Protein AF-A0A317GFL2-F1 (afdb_monomer_lite)

Radius of gyration: 20.74 Å; chains: 1; bounding box: 52×30×60 Å

Sequence (108 aa):
MEKKALWITLIVLSILFIIQIPFNFHNNAYYYATHTQEKKDHYPFITLLDSNYLPASYVPSYNVENDDKRGSYIVSISKRQVRTKKDIVELNGANIYYSKDYNDEAGN

Organism: Limosilactobacillus reuteri (NCBI:txid1598)

Structure (mmCIF, N/CA/C/O backbone):
data_AF-A0A317GFL2-F1
#
_entry.id   AF-A0A317GFL2-F1
#
loop_
_atom_site.group_PDB
_atom_site.id
_atom_site.type_symbol
_atom_site.label_atom_id
_atom_site.label_alt_id
_atom_site.label_comp_id
_atom_site.label_asym_id
_atom_site.label_entity_id
_atom_site.label_seq_id
_atom_site.pdbx_PDB_ins_code
_atom_site.Cartn_x
_atom_site.Cartn_y
_atom_site.Cartn_z
_atom_site.occupancy
_atom_site.B_iso_or_equiv
_atom_site.auth_seq_id
_atom_site.auth_comp_id
_atom_site.auth_asym_id
_atom_site.auth_atom_id
_atom_site.pdbx_PDB_model_num
ATOM 1 N N . MET A 1 1 ? 29.287 -12.247 -38.573 1.00 58.78 1 MET A N 1
ATOM 2 C CA . MET A 1 1 ? 27.849 -11.954 -38.365 1.00 58.78 1 MET A CA 1
ATOM 3 C C . MET A 1 1 ? 27.410 -12.259 -36.935 1.00 58.78 1 MET A C 1
ATOM 5 O O . MET A 1 1 ? 26.707 -11.444 -36.356 1.00 58.78 1 MET A O 1
ATOM 9 N N . GLU A 1 2 ? 27.917 -13.330 -36.323 1.00 69.50 2 GLU A N 1
ATOM 10 C CA . GLU A 1 2 ? 27.586 -13.756 -34.950 1.00 69.50 2 GLU A CA 1
ATOM 11 C C . GLU A 1 2 ? 27.825 -12.697 -33.865 1.00 69.50 2 GLU A C 1
ATOM 13 O O . GLU A 1 2 ? 26.948 -12.454 -33.045 1.00 69.50 2 GLU A O 1
ATOM 18 N N . LYS A 1 3 ? 28.959 -11.980 -33.902 1.00 78.94 3 LYS A N 1
ATOM 19 C CA . LYS A 1 3 ? 29.241 -10.915 -32.920 1.00 78.94 3 LYS A CA 1
ATOM 20 C C . LYS A 1 3 ? 28.187 -9.803 -32.939 1.00 78.94 3 LYS A C 1
ATOM 22 O O . LYS A 1 3 ? 27.820 -9.301 -31.887 1.00 78.94 3 LYS A O 1
ATOM 27 N N . LYS A 1 4 ? 27.681 -9.428 -34.122 1.00 84.50 4 LYS A N 1
ATOM 28 C CA . LYS A 1 4 ? 26.643 -8.391 -34.253 1.00 84.50 4 LYS A CA 1
ATOM 29 C C . LYS A 1 4 ? 25.303 -8.874 -33.697 1.00 84.50 4 LYS A C 1
ATOM 31 O O . LYS A 1 4 ? 24.652 -8.120 -32.989 1.00 84.50 4 LYS A O 1
ATOM 36 N N . ALA A 1 5 ? 24.932 -10.125 -33.974 1.00 89.44 5 ALA A N 1
ATOM 37 C CA . ALA A 1 5 ? 23.732 -10.735 -33.406 1.00 89.44 5 ALA A CA 1
ATOM 38 C C . ALA A 1 5 ? 23.808 -10.793 -31.871 1.00 89.44 5 ALA A C 1
ATOM 40 O O . ALA A 1 5 ? 22.866 -10.383 -31.207 1.00 89.44 5 ALA A O 1
ATOM 41 N N . LEU A 1 6 ? 24.961 -11.178 -31.315 1.00 92.94 6 LEU A N 1
ATOM 42 C CA . LEU A 1 6 ? 25.188 -11.233 -29.869 1.00 92.94 6 LEU A CA 1
ATOM 43 C C . LEU A 1 6 ? 25.043 -9.853 -29.205 1.00 92.94 6 LEU A C 1
ATOM 45 O O . LEU A 1 6 ? 24.364 -9.729 -28.188 1.00 92.94 6 LEU A O 1
ATOM 49 N N . TRP A 1 7 ? 25.607 -8.801 -29.809 1.00 95.25 7 TRP A N 1
ATOM 50 C CA . TRP A 1 7 ? 25.432 -7.425 -29.327 1.00 95.25 7 TRP A CA 1
ATOM 51 C C . TRP A 1 7 ? 23.973 -6.962 -29.373 1.00 95.25 7 TRP A C 1
ATOM 53 O O . TRP A 1 7 ? 23.498 -6.363 -28.412 1.00 95.25 7 TRP A O 1
ATOM 63 N N . ILE A 1 8 ? 23.246 -7.269 -30.451 1.00 94.81 8 ILE A N 1
ATOM 64 C CA . ILE A 1 8 ? 21.818 -6.938 -30.566 1.00 94.81 8 ILE A CA 1
ATOM 65 C C . ILE A 1 8 ? 21.016 -7.656 -29.474 1.00 94.81 8 ILE A C 1
ATOM 67 O O . ILE A 1 8 ? 20.206 -7.024 -28.802 1.00 94.81 8 ILE A O 1
ATOM 71 N N . THR A 1 9 ? 21.271 -8.946 -29.240 1.00 94.69 9 THR A N 1
ATOM 72 C CA . THR A 1 9 ? 20.598 -9.708 -28.181 1.00 94.69 9 THR A CA 1
ATOM 73 C C . THR A 1 9 ? 20.871 -9.120 -26.797 1.00 94.69 9 THR A C 1
ATOM 75 O O . THR A 1 9 ? 19.931 -8.953 -26.026 1.00 94.69 9 THR A O 1
ATOM 78 N N . LEU A 1 10 ? 22.119 -8.747 -26.486 1.00 95.75 10 LEU A N 1
ATOM 79 C CA . LEU A 1 10 ? 22.461 -8.109 -25.207 1.00 95.75 10 LEU A CA 1
ATOM 80 C C . LEU A 1 10 ? 21.749 -6.765 -25.010 1.00 95.75 10 LEU A C 1
ATOM 82 O O . LEU A 1 10 ? 21.279 -6.478 -23.907 1.00 95.75 10 LEU A O 1
ATOM 86 N N . ILE A 1 11 ? 21.636 -5.956 -26.068 1.00 96.06 11 ILE A N 1
ATOM 87 C CA . ILE A 1 11 ? 20.910 -4.679 -26.029 1.00 96.06 11 ILE A CA 1
ATOM 88 C C . ILE A 1 11 ? 19.426 -4.924 -25.747 1.00 96.06 11 ILE A C 1
ATOM 90 O O . ILE A 1 11 ? 18.867 -4.305 -24.844 1.00 96.06 11 ILE A O 1
ATOM 94 N N . VAL A 1 12 ? 18.798 -5.856 -26.469 1.00 96.19 12 VAL A N 1
ATOM 95 C CA . VAL A 1 12 ? 17.381 -6.198 -26.268 1.00 96.19 12 VAL A CA 1
ATOM 96 C C . VAL A 1 12 ? 17.141 -6.707 -24.847 1.00 96.19 12 VAL A C 1
ATOM 98 O O . VAL A 1 12 ? 16.220 -6.239 -24.184 1.00 96.19 12 VAL A O 1
ATOM 101 N N . LEU A 1 13 ? 17.994 -7.605 -24.348 1.00 95.69 13 LEU A N 1
ATOM 102 C CA . LEU A 1 13 ? 17.896 -8.125 -22.985 1.00 95.69 13 LEU A CA 1
ATOM 103 C C . LEU A 1 13 ? 18.004 -6.997 -21.948 1.00 95.69 13 LEU A C 1
ATOM 105 O O . LEU A 1 13 ? 17.209 -6.937 -21.016 1.00 95.69 13 LEU A O 1
ATOM 109 N N . SER A 1 14 ? 18.949 -6.073 -22.140 1.00 94.94 14 SER A N 1
ATOM 110 C CA . SER A 1 14 ? 19.149 -4.938 -21.231 1.00 94.94 14 SER A CA 1
ATOM 111 C C . SER A 1 14 ? 17.927 -4.023 -21.194 1.00 94.94 14 SER A C 1
ATOM 113 O O . SER A 1 14 ? 17.493 -3.625 -20.117 1.00 94.94 14 SER A O 1
ATOM 115 N N . ILE A 1 15 ? 17.326 -3.734 -22.353 1.00 96.12 15 ILE A N 1
ATOM 116 C CA . ILE A 1 15 ? 16.094 -2.937 -22.438 1.00 96.12 15 ILE A CA 1
ATOM 117 C C . ILE A 1 15 ? 14.944 -3.647 -21.717 1.00 96.12 15 ILE A C 1
ATOM 119 O O . ILE A 1 15 ? 14.235 -3.015 -20.936 1.00 96.12 15 ILE A O 1
ATOM 123 N N . LEU A 1 16 ? 14.784 -4.957 -21.926 1.00 95.31 16 LEU A N 1
ATOM 124 C CA . LEU A 1 16 ? 13.754 -5.742 -21.242 1.00 95.31 16 LEU A CA 1
ATOM 125 C C . LEU A 1 16 ? 13.924 -5.693 -19.720 1.00 95.31 16 LEU A C 1
ATOM 127 O O . LEU A 1 16 ? 12.941 -5.470 -19.016 1.00 95.31 16 LEU A O 1
ATOM 131 N N . PHE A 1 17 ? 15.152 -5.825 -19.213 1.00 92.62 17 PHE A N 1
ATOM 132 C CA . PHE A 1 17 ? 15.427 -5.694 -17.781 1.00 92.62 17 PHE A CA 1
ATOM 133 C C . PHE A 1 17 ? 15.101 -4.294 -17.253 1.00 92.62 17 PHE A C 1
ATOM 135 O O . PHE A 1 17 ? 14.407 -4.179 -16.245 1.00 92.62 17 PHE A O 1
ATOM 142 N N . ILE A 1 18 ? 15.534 -3.233 -17.942 1.00 94.50 18 ILE A N 1
ATOM 143 C CA . ILE A 1 18 ? 15.262 -1.845 -17.529 1.00 94.50 18 ILE A CA 1
ATOM 144 C C . ILE A 1 18 ? 13.755 -1.577 -17.452 1.00 94.50 18 ILE A C 1
ATOM 146 O O . ILE A 1 18 ? 13.309 -0.900 -16.531 1.00 94.50 18 ILE A O 1
ATOM 150 N N . ILE A 1 19 ? 12.971 -2.124 -18.384 1.00 92.94 19 ILE A N 1
ATOM 151 C CA . ILE A 1 19 ? 11.513 -1.967 -18.386 1.00 92.94 19 ILE A CA 1
ATOM 152 C C . ILE A 1 19 ? 10.865 -2.811 -17.283 1.00 92.94 19 ILE A C 1
ATOM 154 O O . ILE A 1 19 ? 9.964 -2.327 -16.610 1.00 92.94 19 ILE A O 1
ATOM 158 N N . GLN A 1 20 ? 11.299 -4.053 -17.061 1.00 92.06 20 GLN A N 1
ATOM 159 C CA . GLN A 1 20 ? 10.662 -4.945 -16.083 1.00 92.06 20 GLN A CA 1
ATOM 160 C C . GLN A 1 20 ? 10.857 -4.508 -14.630 1.00 92.06 20 GLN A C 1
ATOM 162 O O . GLN A 1 20 ? 9.958 -4.716 -13.816 1.00 92.06 20 GLN A O 1
ATOM 167 N N . ILE A 1 21 ? 12.001 -3.906 -14.301 1.00 89.62 21 ILE A N 1
ATOM 168 C CA . ILE A 1 21 ? 12.324 -3.466 -12.939 1.00 89.62 21 ILE A CA 1
ATOM 169 C C . ILE A 1 21 ? 11.234 -2.549 -12.339 1.00 89.62 21 ILE A C 1
ATOM 171 O O . ILE A 1 21 ? 10.697 -2.905 -11.288 1.00 89.62 21 ILE A O 1
ATOM 175 N N . PRO A 1 22 ? 10.838 -1.417 -12.960 1.00 88.56 22 PRO A N 1
ATOM 176 C CA . PRO A 1 22 ? 9.813 -0.538 -12.394 1.00 88.56 22 PRO A CA 1
ATOM 177 C C . PRO A 1 22 ? 8.438 -1.210 -12.286 1.00 88.56 22 PRO A C 1
ATOM 179 O O . PRO A 1 22 ? 7.761 -1.023 -11.278 1.00 88.56 22 PRO A O 1
ATOM 182 N N . PHE A 1 23 ? 8.036 -2.041 -13.258 1.00 88.50 23 PHE A N 1
ATOM 183 C CA . PHE A 1 23 ? 6.777 -2.794 -13.161 1.00 88.50 23 PHE A CA 1
ATOM 184 C C . PHE A 1 23 ? 6.792 -3.791 -12.001 1.00 88.50 23 PHE A C 1
ATOM 186 O O . PHE A 1 23 ? 5.793 -3.945 -11.301 1.00 88.50 23 PHE A O 1
ATOM 193 N N . ASN A 1 24 ? 7.924 -4.459 -11.772 1.00 90.12 24 ASN A N 1
ATOM 194 C CA . ASN A 1 24 ? 8.069 -5.380 -10.655 1.00 90.12 24 ASN A CA 1
ATOM 195 C C . ASN A 1 24 ? 7.981 -4.650 -9.306 1.00 90.12 24 ASN A C 1
ATOM 197 O O . ASN A 1 24 ? 7.259 -5.116 -8.424 1.00 90.12 24 ASN A O 1
ATOM 201 N N . PHE A 1 25 ? 8.640 -3.492 -9.177 1.00 87.88 25 PHE A N 1
ATOM 202 C CA . PHE A 1 25 ? 8.551 -2.656 -7.979 1.00 87.88 25 PHE A CA 1
ATOM 203 C C . PHE A 1 25 ? 7.136 -2.138 -7.729 1.00 87.88 25 PHE A C 1
ATOM 205 O O . PHE A 1 25 ? 6.677 -2.202 -6.595 1.00 87.88 25 PHE A O 1
ATOM 212 N N . HIS A 1 26 ? 6.431 -1.681 -8.767 1.00 87.06 26 HIS A N 1
ATOM 213 C CA . HIS A 1 26 ? 5.053 -1.205 -8.642 1.00 87.06 26 HIS A CA 1
ATOM 214 C C . HIS A 1 26 ? 4.105 -2.330 -8.198 1.00 87.06 26 HIS A C 1
ATOM 216 O O . HIS A 1 26 ? 3.409 -2.202 -7.195 1.00 87.06 26 HIS A O 1
ATOM 222 N N . ASN A 1 27 ? 4.153 -3.487 -8.864 1.00 86.44 27 ASN A N 1
ATOM 223 C CA . ASN A 1 27 ? 3.251 -4.606 -8.567 1.00 86.44 27 ASN A CA 1
ATOM 224 C C . ASN A 1 27 ? 3.510 -5.254 -7.197 1.00 86.44 27 ASN A C 1
ATOM 226 O O . ASN A 1 27 ? 2.614 -5.874 -6.628 1.00 86.44 27 ASN A O 1
ATOM 230 N N . ASN A 1 28 ? 4.729 -5.126 -6.665 1.00 90.06 28 ASN A N 1
ATOM 231 C CA . ASN A 1 28 ? 5.123 -5.687 -5.371 1.00 90.06 28 ASN A CA 1
ATOM 232 C C . ASN A 1 28 ? 5.434 -4.597 -4.333 1.00 90.06 28 ASN A C 1
ATOM 234 O O . ASN A 1 28 ? 6.112 -4.871 -3.341 1.00 90.06 28 ASN A O 1
ATOM 238 N N . ALA A 1 29 ? 4.935 -3.372 -4.528 1.00 91.00 29 ALA A N 1
ATOM 239 C CA . ALA A 1 29 ? 5.280 -2.221 -3.695 1.00 91.00 29 ALA A CA 1
ATOM 240 C C . ALA A 1 29 ? 5.027 -2.485 -2.200 1.00 91.00 29 ALA A C 1
ATOM 242 O O . ALA A 1 29 ? 5.903 -2.238 -1.374 1.00 91.00 29 ALA A O 1
ATOM 243 N N . TYR A 1 30 ? 3.880 -3.082 -1.853 1.00 90.69 30 TYR A N 1
ATOM 244 C CA . TYR A 1 30 ? 3.543 -3.436 -0.468 1.00 90.69 30 TYR A CA 1
ATOM 245 C C . TYR A 1 30 ? 4.440 -4.529 0.128 1.00 90.69 30 TYR A C 1
ATOM 247 O O . TYR A 1 30 ? 4.755 -4.479 1.318 1.00 90.69 30 TYR A O 1
ATOM 255 N N . TYR A 1 31 ? 4.884 -5.500 -0.678 1.00 90.25 31 TYR A N 1
ATOM 256 C CA . TYR A 1 31 ? 5.849 -6.506 -0.225 1.00 90.25 31 TYR A CA 1
ATOM 257 C C . TYR A 1 31 ? 7.169 -5.827 0.147 1.00 90.25 31 TYR A C 1
ATOM 259 O O . TYR A 1 31 ? 7.663 -6.001 1.259 1.00 90.25 31 TYR A O 1
ATOM 267 N N . TYR A 1 32 ? 7.694 -4.972 -0.733 1.00 89.69 32 TYR A N 1
ATOM 268 C CA . TYR A 1 32 ? 8.928 -4.241 -0.457 1.00 89.69 32 TYR A CA 1
ATOM 269 C C . TYR A 1 32 ? 8.780 -3.285 0.733 1.00 89.69 32 TYR A C 1
ATOM 271 O O . TYR A 1 32 ? 9.612 -3.316 1.636 1.00 89.69 32 TYR A O 1
ATOM 279 N N . ALA A 1 33 ? 7.693 -2.516 0.820 1.00 89.25 33 ALA A N 1
ATOM 280 C CA . ALA A 1 33 ? 7.453 -1.587 1.928 1.00 89.25 33 ALA A CA 1
ATOM 281 C C . ALA A 1 33 ? 7.373 -2.264 3.308 1.00 89.25 33 ALA A C 1
ATOM 283 O O . ALA A 1 33 ? 7.622 -1.618 4.320 1.00 89.25 33 ALA A O 1
ATOM 284 N N . THR A 1 34 ? 7.032 -3.553 3.365 1.00 86.69 34 THR A N 1
ATOM 285 C CA . THR A 1 34 ? 6.933 -4.310 4.624 1.00 86.69 34 THR A CA 1
ATOM 286 C C . THR A 1 34 ? 8.176 -5.145 4.940 1.00 86.69 34 THR A C 1
ATOM 288 O O . THR A 1 34 ? 8.373 -5.514 6.094 1.00 86.69 34 THR A O 1
ATOM 291 N N . HIS A 1 35 ? 9.021 -5.431 3.945 1.00 87.56 35 HIS A N 1
ATOM 292 C CA . HIS A 1 35 ? 10.214 -6.278 4.091 1.00 87.56 35 HIS A CA 1
ATOM 293 C C . HIS A 1 35 ? 11.533 -5.493 4.082 1.00 87.56 35 HIS A C 1
ATOM 295 O O . HIS A 1 35 ? 12.598 -6.075 4.295 1.00 87.56 35 HIS A O 1
ATOM 301 N N . THR A 1 36 ? 11.485 -4.182 3.844 1.00 84.50 36 THR A N 1
ATOM 302 C CA . THR A 1 36 ? 12.666 -3.316 3.931 1.00 84.50 36 THR A CA 1
ATOM 303 C C . THR A 1 36 ? 12.928 -2.9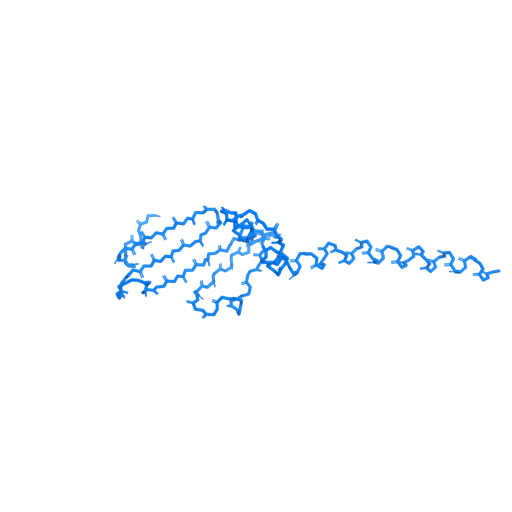48 5.394 1.00 84.50 36 THR A C 1
ATOM 305 O O . THR A 1 36 ? 11.995 -2.739 6.168 1.00 84.50 36 THR A O 1
ATOM 308 N N . GLN A 1 37 ? 14.200 -2.901 5.805 1.00 82.69 37 GLN A N 1
ATOM 309 C CA . GLN A 1 37 ? 14.565 -2.442 7.147 1.00 82.69 37 GLN A CA 1
ATOM 310 C C . GLN A 1 37 ? 14.295 -0.945 7.271 1.00 82.69 37 GLN A C 1
ATOM 312 O O . GLN A 1 37 ? 15.030 -0.124 6.730 1.00 82.69 37 GLN A O 1
ATOM 317 N N . GLU A 1 38 ? 13.257 -0.610 8.023 1.00 81.62 38 GLU A N 1
ATOM 318 C CA . GLU A 1 38 ? 12.825 0.761 8.253 1.00 81.62 38 GLU A CA 1
ATOM 319 C C . GLU A 1 38 ? 13.023 1.155 9.715 1.00 81.62 38 GLU A C 1
ATOM 321 O O . GLU A 1 38 ? 13.167 0.314 10.610 1.00 81.62 38 GLU A O 1
ATOM 326 N N . LYS A 1 39 ? 13.046 2.463 9.980 1.00 83.06 39 LYS A N 1
ATOM 327 C CA . LYS A 1 39 ? 13.049 2.957 11.363 1.00 83.06 39 LYS A CA 1
ATOM 328 C C . LYS A 1 39 ? 11.755 2.514 12.052 1.00 83.06 39 LYS A C 1
ATOM 330 O O . LYS A 1 39 ? 10.696 2.533 11.439 1.00 83.06 39 LYS A O 1
ATOM 335 N N . LYS A 1 40 ? 11.838 2.178 13.343 1.00 76.12 40 LYS A N 1
ATOM 336 C CA . LYS A 1 40 ? 10.737 1.591 14.133 1.00 76.12 40 LYS A CA 1
ATOM 337 C C . LYS A 1 40 ? 9.406 2.359 14.061 1.00 76.12 40 LYS A C 1
ATOM 339 O O . LYS A 1 40 ? 8.355 1.737 14.145 1.00 76.12 40 LYS A O 1
ATOM 344 N N . ASP A 1 41 ? 9.458 3.677 13.889 1.00 81.81 41 ASP A N 1
ATOM 345 C CA . ASP A 1 41 ? 8.277 4.549 13.873 1.00 81.81 41 ASP A CA 1
ATOM 346 C C . ASP A 1 41 ? 7.886 5.003 12.454 1.00 81.81 41 ASP A C 1
ATOM 348 O O . ASP A 1 41 ? 7.119 5.949 12.288 1.00 81.81 41 ASP A O 1
ATOM 352 N N . HIS A 1 42 ? 8.436 4.358 11.422 1.00 82.50 42 HIS A N 1
ATOM 353 C CA . HIS A 1 42 ? 8.125 4.636 10.026 1.00 82.50 42 HIS A CA 1
ATOM 354 C C . HIS A 1 42 ? 7.268 3.514 9.443 1.00 82.50 42 HIS A C 1
ATOM 356 O O . HIS A 1 42 ? 7.596 2.336 9.566 1.00 82.50 42 HIS A O 1
ATOM 362 N N . TYR A 1 43 ? 6.185 3.896 8.771 1.00 85.56 43 TYR A N 1
ATOM 363 C CA . TYR A 1 43 ? 5.244 2.969 8.150 1.00 85.56 43 TYR A CA 1
ATOM 364 C C . TYR A 1 43 ? 5.164 3.267 6.646 1.00 85.56 43 TYR A C 1
ATOM 366 O O . TYR A 1 43 ? 4.268 3.986 6.208 1.00 85.56 43 TYR A O 1
ATOM 374 N N . PRO A 1 44 ? 6.101 2.750 5.828 1.00 85.00 44 PRO A N 1
ATOM 375 C CA . PRO A 1 44 ? 6.198 3.121 4.414 1.00 85.00 44 PRO A CA 1
ATOM 376 C C . PRO A 1 44 ? 4.993 2.671 3.593 1.00 85.00 44 PRO A C 1
ATOM 378 O O . PRO A 1 44 ? 4.709 3.248 2.553 1.00 85.00 44 PRO A O 1
ATOM 381 N N . PHE A 1 45 ? 4.252 1.662 4.052 1.00 87.75 45 PHE A N 1
ATOM 382 C CA . PHE A 1 45 ? 3.047 1.215 3.359 1.00 87.75 45 PHE A CA 1
ATOM 383 C C . PHE A 1 45 ? 1.936 2.280 3.345 1.00 87.75 45 PHE A C 1
ATOM 385 O O . PHE A 1 45 ? 1.068 2.216 2.481 1.00 87.75 45 PHE A O 1
ATOM 392 N N . ILE A 1 46 ? 1.963 3.249 4.272 1.00 88.31 46 ILE A N 1
ATOM 393 C CA . ILE A 1 46 ? 0.968 4.326 4.362 1.00 88.31 46 ILE A CA 1
ATOM 394 C C . ILE A 1 46 ? 0.999 5.191 3.101 1.00 88.31 46 ILE A C 1
ATOM 396 O O . ILE A 1 46 ? -0.043 5.488 2.531 1.00 88.31 46 ILE A O 1
ATOM 400 N N . THR A 1 47 ? 2.190 5.537 2.604 1.00 87.94 47 THR A N 1
ATOM 401 C CA . THR A 1 47 ? 2.332 6.369 1.395 1.00 87.94 47 THR A CA 1
ATOM 402 C C . THR A 1 47 ? 1.870 5.647 0.129 1.00 87.94 47 THR A C 1
ATOM 404 O O . THR A 1 47 ? 1.495 6.281 -0.857 1.00 87.94 47 THR A O 1
ATOM 407 N N . LEU A 1 48 ? 1.865 4.312 0.150 1.00 90.56 48 LEU A N 1
ATOM 408 C CA . LEU A 1 48 ? 1.377 3.512 -0.965 1.00 90.56 48 LEU A CA 1
ATOM 409 C C . LEU A 1 48 ? -0.146 3.577 -1.102 1.00 90.56 48 LEU A C 1
ATOM 411 O O . LEU A 1 48 ? -0.640 3.357 -2.201 1.00 90.56 48 LEU A O 1
ATOM 415 N N . LEU A 1 49 ? -0.880 3.921 -0.038 1.00 91.50 49 LEU A N 1
ATOM 416 C CA . LEU A 1 49 ? -2.341 4.035 -0.082 1.00 91.50 49 LEU A CA 1
ATOM 417 C C . LEU A 1 49 ? -2.835 5.151 -1.010 1.00 91.50 49 LEU A C 1
ATOM 419 O O . LEU A 1 49 ? -3.931 5.036 -1.533 1.00 91.50 49 LEU A O 1
ATOM 423 N N . ASP A 1 50 ? -2.023 6.176 -1.276 1.00 88.94 50 ASP A N 1
ATOM 424 C CA . ASP A 1 50 ? -2.367 7.268 -2.205 1.00 88.94 50 ASP A CA 1
ATOM 425 C C . ASP A 1 50 ? -1.856 7.038 -3.641 1.00 88.94 50 ASP A C 1
ATOM 427 O O . ASP A 1 50 ? -1.934 7.929 -4.494 1.00 88.94 50 ASP A O 1
ATOM 431 N N . SER A 1 51 ? -1.263 5.870 -3.914 1.00 87.50 51 SER A N 1
ATOM 432 C CA . SER A 1 51 ? -0.567 5.613 -5.181 1.00 87.50 51 SER A CA 1
ATOM 433 C C . SER A 1 51 ? -0.746 4.221 -5.777 1.00 87.50 51 SER A C 1
ATOM 435 O O . SER A 1 51 ? -0.564 4.048 -6.983 1.00 87.50 51 SER A O 1
ATOM 437 N N . ASN A 1 52 ? -1.078 3.214 -4.973 1.00 91.06 52 ASN A N 1
ATOM 438 C CA . ASN A 1 52 ? -1.080 1.819 -5.391 1.00 91.06 52 ASN A CA 1
ATOM 439 C C . ASN A 1 52 ? -2.380 1.135 -4.994 1.00 91.06 52 ASN A C 1
ATOM 441 O O . ASN A 1 52 ? -2.911 1.346 -3.911 1.00 91.06 52 ASN A O 1
ATOM 445 N N . TYR A 1 53 ? -2.848 0.254 -5.871 1.00 91.50 53 TYR A N 1
ATOM 446 C CA . TYR A 1 53 ? -3.954 -0.635 -5.559 1.00 91.50 53 TYR A CA 1
ATOM 447 C C . TYR A 1 53 ? -3.555 -1.586 -4.428 1.00 91.50 53 TYR A C 1
ATOM 449 O O . TYR A 1 53 ? -2.531 -2.271 -4.527 1.00 91.50 53 TYR A O 1
ATOM 457 N N . LEU A 1 54 ? -4.385 -1.683 -3.393 1.00 92.12 54 LEU A N 1
ATOM 458 C CA . LEU A 1 54 ? -4.215 -2.645 -2.315 1.00 92.12 54 LEU A CA 1
ATOM 459 C C . LEU A 1 54 ? -5.191 -3.817 -2.489 1.00 92.12 54 LEU A C 1
ATOM 461 O O . LEU A 1 54 ? -6.404 -3.653 -2.316 1.00 92.12 54 LEU A O 1
ATOM 465 N N . PRO A 1 55 ? -4.692 -5.036 -2.754 1.00 91.56 55 PRO A N 1
ATOM 466 C CA . PRO A 1 55 ? -5.526 -6.225 -2.710 1.00 91.56 55 PRO A CA 1
ATOM 467 C C . PRO A 1 55 ? -6.048 -6.468 -1.289 1.00 91.56 55 PRO A C 1
ATOM 469 O O . PRO A 1 55 ? -5.263 -6.612 -0.350 1.00 91.56 55 PRO A O 1
ATOM 472 N N . ALA A 1 56 ? -7.367 -6.617 -1.130 1.00 92.19 56 ALA A N 1
ATOM 473 C CA . ALA A 1 56 ? -7.986 -6.924 0.165 1.00 92.19 56 ALA A CA 1
ATOM 474 C C . ALA A 1 56 ? -7.419 -8.201 0.823 1.00 92.19 56 ALA A C 1
ATOM 476 O O . ALA A 1 56 ? -7.370 -8.316 2.046 1.00 92.19 56 ALA A O 1
ATOM 477 N N . SER A 1 57 ? -6.906 -9.142 0.020 1.00 92.38 57 SER A N 1
ATOM 478 C CA . SER A 1 57 ? -6.243 -10.360 0.496 1.00 92.38 57 SER A CA 1
ATOM 479 C C . SER A 1 57 ? -4.985 -10.108 1.334 1.00 92.38 57 SER A C 1
ATOM 481 O O . SER A 1 57 ? -4.581 -10.996 2.079 1.00 92.38 57 SER A O 1
ATOM 483 N N . TYR A 1 58 ? -4.350 -8.935 1.231 1.00 90.25 58 TYR A N 1
ATOM 484 C CA . TYR A 1 58 ? -3.174 -8.590 2.043 1.00 90.25 58 TYR A CA 1
ATOM 485 C C . TYR A 1 58 ? -3.549 -8.182 3.474 1.00 90.25 58 TYR A C 1
ATOM 487 O O . TYR A 1 58 ? -2.712 -8.259 4.371 1.00 90.25 58 TYR A O 1
ATOM 495 N N . VAL A 1 59 ? -4.806 -7.788 3.705 1.00 90.50 59 VAL A N 1
ATOM 496 C CA . VAL A 1 59 ? -5.316 -7.319 5.002 1.00 90.50 59 VAL A CA 1
ATOM 497 C C . VAL A 1 59 ? -6.701 -7.922 5.301 1.00 90.50 59 VAL A C 1
ATOM 499 O O . VAL A 1 59 ? -7.687 -7.204 5.429 1.00 90.50 59 VAL A O 1
ATOM 502 N N . PRO A 1 60 ? -6.813 -9.251 5.479 1.00 89.94 60 PRO A N 1
ATOM 503 C CA . PRO A 1 60 ? -8.096 -9.969 5.467 1.00 89.94 60 PRO A CA 1
ATOM 504 C C . PRO A 1 60 ? -9.075 -9.606 6.597 1.00 89.94 60 PRO A C 1
ATOM 506 O O . PRO A 1 60 ? -10.256 -9.923 6.511 1.00 89.94 60 PRO A O 1
ATOM 509 N N . SER A 1 61 ? -8.613 -8.971 7.679 1.00 91.06 61 SER A N 1
ATOM 510 C CA . SER A 1 61 ? -9.479 -8.482 8.767 1.00 91.06 61 SER A CA 1
ATOM 511 C C . SER A 1 61 ? -9.932 -7.030 8.603 1.00 91.06 61 SER A C 1
ATOM 513 O O . SER A 1 61 ? -10.547 -6.488 9.523 1.00 91.06 61 SER A O 1
ATOM 515 N N . TYR A 1 62 ? -9.580 -6.392 7.491 1.00 92.75 62 TYR A N 1
ATOM 516 C CA . TYR A 1 62 ? -9.906 -5.008 7.191 1.00 92.75 62 TYR A CA 1
ATOM 517 C C . TYR A 1 62 ? -10.794 -4.942 5.949 1.00 92.75 62 TYR A C 1
ATOM 519 O O . TYR A 1 62 ? -10.679 -5.762 5.039 1.00 92.75 62 TYR A O 1
ATOM 527 N N . ASN A 1 63 ? -11.675 -3.950 5.916 1.00 94.19 63 ASN A N 1
ATOM 528 C CA . ASN A 1 63 ? -12.334 -3.534 4.690 1.00 94.19 63 ASN A CA 1
ATOM 529 C C . ASN A 1 63 ? -11.356 -2.682 3.877 1.00 94.19 63 ASN A C 1
ATOM 531 O O . ASN A 1 63 ? -10.644 -1.863 4.458 1.00 94.19 63 ASN A O 1
ATOM 535 N N . VAL A 1 64 ? -11.322 -2.879 2.561 1.00 94.31 64 VAL A N 1
ATOM 536 C CA . VAL A 1 64 ? -10.446 -2.129 1.656 1.00 94.31 64 VAL A CA 1
ATOM 537 C C . VAL A 1 64 ? -11.280 -1.565 0.522 1.00 94.31 64 VAL A C 1
ATOM 539 O O . VAL A 1 64 ? -11.934 -2.312 -0.204 1.00 94.31 64 VAL A O 1
ATOM 542 N N . GLU A 1 65 ? -11.209 -0.254 0.351 1.00 94.62 65 GLU A N 1
ATOM 543 C CA . GLU A 1 65 ? -11.846 0.477 -0.734 1.00 94.62 65 GLU A CA 1
ATOM 544 C C . GLU A 1 65 ? -10.751 1.099 -1.595 1.00 94.62 65 GLU A C 1
ATOM 546 O O . GLU A 1 65 ? -9.927 1.862 -1.102 1.00 94.62 65 GLU A O 1
ATOM 551 N N . ASN A 1 66 ? -10.714 0.724 -2.875 1.00 92.75 66 ASN A N 1
ATOM 552 C CA . ASN A 1 66 ? -9.763 1.250 -3.849 1.00 92.75 66 ASN A CA 1
ATOM 553 C C . ASN A 1 66 ? -10.520 2.160 -4.825 1.00 92.75 66 ASN A C 1
ATOM 555 O O . ASN A 1 66 ? -11.331 1.669 -5.612 1.00 92.75 66 ASN A O 1
ATOM 559 N N . ASP A 1 67 ? -10.246 3.460 -4.794 1.00 92.06 67 ASP A N 1
ATOM 560 C CA . ASP A 1 67 ? -10.808 4.456 -5.710 1.00 92.06 67 ASP A CA 1
ATOM 561 C C . ASP A 1 67 ? -9.775 4.801 -6.797 1.00 92.06 67 ASP A C 1
ATOM 563 O O . ASP A 1 67 ? -8.716 5.363 -6.511 1.00 92.06 67 ASP A O 1
ATOM 567 N N . ASP A 1 68 ? -10.062 4.431 -8.049 1.00 89.00 68 ASP A N 1
ATOM 568 C CA . ASP A 1 68 ? -9.181 4.686 -9.196 1.00 89.00 68 ASP A CA 1
ATOM 569 C C . ASP A 1 68 ? -9.198 6.173 -9.585 1.00 89.00 68 ASP A C 1
ATOM 571 O O . ASP A 1 68 ? -10.212 6.749 -9.998 1.00 89.00 68 ASP A O 1
ATOM 575 N N . LYS A 1 69 ? -8.024 6.798 -9.501 1.00 83.69 69 LYS A N 1
ATOM 576 C CA . LYS A 1 69 ? -7.742 8.162 -9.937 1.00 83.69 69 LYS A CA 1
ATOM 577 C C . LYS A 1 69 ? -6.765 8.148 -11.105 1.00 83.69 69 LYS A C 1
ATOM 579 O O . LYS A 1 69 ? -5.575 8.360 -10.906 1.00 83.69 69 LYS A O 1
ATOM 584 N N . ARG A 1 70 ? -7.268 7.977 -12.336 1.00 78.62 70 ARG A N 1
ATOM 585 C CA . ARG A 1 70 ? -6.539 8.212 -13.610 1.00 78.62 70 ARG A CA 1
ATOM 586 C C . ARG A 1 70 ? -5.045 7.831 -13.539 1.00 78.62 70 ARG A C 1
ATOM 588 O O . ARG A 1 70 ? -4.174 8.653 -13.821 1.00 78.62 70 ARG A O 1
ATOM 595 N N . GLY A 1 71 ? -4.763 6.579 -13.177 1.00 73.94 71 GLY A N 1
ATOM 596 C CA . GLY A 1 71 ? -3.392 6.056 -13.083 1.00 73.94 71 GLY A CA 1
ATOM 597 C C . GLY A 1 71 ? -2.774 6.081 -11.681 1.00 73.94 71 GLY A C 1
ATOM 598 O O . GLY A 1 71 ? -1.580 5.830 -11.549 1.00 73.94 71 GLY A O 1
ATOM 599 N N . SER A 1 72 ? -3.576 6.359 -10.658 1.00 82.12 72 SER A N 1
ATOM 600 C CA . SER A 1 72 ? -3.262 6.222 -9.236 1.00 82.12 72 SER A CA 1
ATOM 601 C C . SER A 1 72 ? -4.467 5.627 -8.505 1.00 82.12 72 SER A C 1
ATOM 603 O O . SER A 1 72 ? -5.564 5.597 -9.057 1.00 82.12 72 SER A O 1
ATOM 605 N N . TYR A 1 73 ? -4.288 5.200 -7.260 1.00 86.94 73 TYR A N 1
ATOM 606 C CA . TYR A 1 73 ? -5.382 4.761 -6.396 1.00 86.94 73 TYR A CA 1
ATOM 607 C C . TYR A 1 73 ? -5.394 5.585 -5.119 1.00 86.94 73 TYR A C 1
ATOM 609 O O . TYR A 1 73 ? -4.335 5.864 -4.569 1.00 86.94 73 TYR A O 1
ATOM 617 N N . ILE A 1 74 ? -6.584 5.947 -4.652 1.00 89.81 74 ILE A N 1
ATOM 618 C CA . ILE A 1 74 ? -6.796 6.366 -3.268 1.00 89.81 74 ILE A CA 1
ATOM 619 C C . ILE A 1 74 ? -7.391 5.164 -2.544 1.00 89.81 74 ILE A C 1
ATOM 621 O O . ILE A 1 74 ? -8.451 4.665 -2.925 1.00 89.81 74 ILE A O 1
ATOM 625 N N . VAL A 1 75 ? -6.677 4.671 -1.539 1.00 92.25 75 VAL A N 1
ATOM 626 C CA . VAL A 1 75 ? -7.043 3.475 -0.787 1.00 92.25 75 VAL A CA 1
ATOM 627 C C . VAL A 1 75 ? -7.450 3.855 0.627 1.00 92.25 75 VAL A C 1
ATOM 629 O O . VAL A 1 75 ? -6.637 4.353 1.409 1.00 92.25 75 VAL A O 1
ATOM 632 N N . SER A 1 76 ? -8.692 3.524 0.970 1.00 93.44 76 SER A N 1
ATOM 633 C CA . SER A 1 76 ? -9.184 3.541 2.345 1.00 93.44 76 SER A CA 1
ATOM 634 C C . SER A 1 76 ? -9.164 2.129 2.921 1.00 93.44 76 SER A C 1
ATOM 636 O O . SER A 1 76 ? -9.668 1.180 2.314 1.00 93.44 76 SER A O 1
ATOM 638 N N . ILE A 1 77 ? -8.600 1.980 4.117 1.00 93.94 77 ILE A N 1
ATOM 639 C CA . ILE A 1 77 ? -8.625 0.739 4.890 1.00 93.94 77 ILE A CA 1
ATOM 640 C C . ILE A 1 77 ? -9.351 1.001 6.199 1.00 93.94 77 ILE A C 1
ATOM 642 O O . ILE A 1 77 ? -8.946 1.871 6.967 1.00 93.94 77 ILE A O 1
ATOM 646 N N . SER A 1 78 ? -10.370 0.206 6.511 1.00 93.81 78 SER A N 1
ATOM 647 C CA . SER A 1 78 ? -11.100 0.357 7.767 1.00 93.81 78 SER A CA 1
ATOM 648 C C . SER A 1 78 ? -11.300 -0.953 8.514 1.00 93.81 78 SER A C 1
ATOM 650 O O . SER A 1 78 ? -11.358 -2.045 7.947 1.00 93.81 78 SER A O 1
ATOM 652 N N . LYS A 1 79 ? -11.381 -0.854 9.840 1.00 92.94 79 LYS A N 1
ATOM 653 C CA . LYS A 1 79 ? -11.698 -1.970 10.727 1.00 92.94 79 LYS A CA 1
ATOM 654 C C . LYS A 1 79 ? -12.723 -1.526 11.743 1.00 92.94 79 LYS A C 1
ATOM 656 O O . LYS A 1 79 ? -12.490 -0.600 12.516 1.00 92.94 79 LYS A O 1
ATOM 661 N N . ARG A 1 80 ? -13.849 -2.227 11.757 1.00 91.44 80 ARG A N 1
ATOM 662 C CA . ARG A 1 80 ? -14.885 -2.053 12.771 1.00 91.44 80 ARG A CA 1
ATOM 663 C C . ARG A 1 80 ? -14.588 -2.928 13.979 1.00 91.44 80 ARG A C 1
ATOM 665 O O . ARG A 1 80 ? -13.882 -3.930 13.879 1.00 91.44 80 ARG A O 1
ATOM 672 N N . GLN A 1 81 ? -15.195 -2.565 15.097 1.00 89.12 81 GLN A N 1
ATOM 673 C CA . GLN A 1 81 ? -15.178 -3.321 16.341 1.00 89.12 81 GLN A CA 1
ATOM 674 C C . GLN A 1 81 ? -13.767 -3.545 16.902 1.00 89.12 81 GLN A C 1
ATOM 676 O O . GLN A 1 81 ? -13.394 -4.657 17.276 1.00 89.12 81 GLN A O 1
ATOM 681 N N . VAL A 1 82 ? -12.947 -2.490 16.916 1.00 86.38 82 VAL A N 1
ATOM 682 C CA . VAL A 1 82 ? -11.541 -2.572 17.346 1.00 86.38 82 VAL A CA 1
ATOM 683 C C . VAL A 1 82 ? -11.432 -2.720 18.867 1.00 86.38 82 VAL A C 1
ATOM 685 O O . VAL A 1 82 ? -10.629 -3.508 19.361 1.00 86.38 82 VAL A O 1
ATOM 688 N N . ARG A 1 83 ? -12.247 -1.973 19.614 1.00 86.75 83 ARG A N 1
ATOM 689 C CA . ARG A 1 83 ? -12.333 -1.953 21.082 1.00 86.75 83 ARG A CA 1
ATOM 690 C C . ARG A 1 83 ? -13.752 -2.182 21.595 1.00 86.75 83 ARG A C 1
ATOM 692 O O . ARG A 1 83 ? -13.920 -2.694 22.697 1.00 86.75 83 ARG A O 1
ATOM 699 N N . THR A 1 84 ? -14.774 -1.777 20.850 1.00 86.69 84 THR A N 1
ATOM 700 C CA . THR A 1 84 ? -16.191 -1.871 21.234 1.00 86.69 84 THR A CA 1
ATOM 701 C C . THR A 1 84 ? -17.002 -2.527 20.115 1.00 86.69 84 THR A C 1
ATOM 703 O O . THR A 1 84 ? -16.450 -2.998 19.135 1.00 86.69 84 THR A O 1
ATOM 706 N N . LYS A 1 85 ? -18.331 -2.616 20.229 1.00 85.69 85 LYS A N 1
ATOM 707 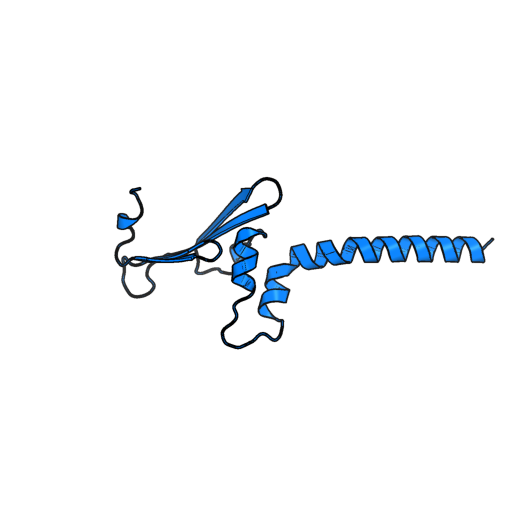C CA . LYS A 1 85 ? -19.166 -3.149 19.131 1.00 85.69 85 LYS A CA 1
ATOM 708 C C . LYS A 1 85 ? -19.482 -2.121 18.041 1.00 85.69 85 LYS A C 1
ATOM 710 O O . LYS A 1 85 ? -20.057 -2.496 17.020 1.00 85.69 85 LYS A O 1
ATOM 715 N N . LYS A 1 86 ? -19.164 -0.848 18.282 1.00 87.19 86 LYS A N 1
ATOM 716 C CA . LYS A 1 86 ? -19.592 0.290 17.461 1.00 87.19 86 LYS A CA 1
ATOM 717 C C . LYS A 1 86 ? -18.446 1.144 16.932 1.00 87.19 86 LYS A C 1
ATOM 719 O O . LYS A 1 86 ? -18.696 2.013 16.109 1.00 87.19 86 LYS A O 1
ATOM 724 N N . ASP A 1 87 ? -17.229 0.928 17.409 1.00 88.62 87 ASP A N 1
ATOM 725 C CA . ASP A 1 87 ? -16.091 1.743 17.014 1.00 88.62 87 ASP A CA 1
ATOM 726 C C . ASP A 1 87 ? -15.534 1.315 15.660 1.00 88.62 87 ASP A C 1
ATOM 728 O O . ASP A 1 87 ? -15.673 0.165 15.228 1.00 88.62 87 ASP A O 1
ATOM 732 N N . ILE A 1 88 ? -14.881 2.263 15.007 1.00 91.38 88 ILE A N 1
ATOM 733 C CA . ILE A 1 88 ? -14.208 2.091 13.729 1.00 91.38 88 ILE A CA 1
ATOM 734 C C . ILE A 1 88 ? -12.860 2.804 13.782 1.00 91.38 88 ILE A C 1
ATOM 736 O O . ILE A 1 88 ? -12.727 3.876 14.372 1.00 91.38 88 ILE A O 1
ATOM 740 N N . VAL A 1 89 ? -11.853 2.177 13.183 1.00 92.06 89 VAL A N 1
ATOM 741 C CA . VAL A 1 89 ? -10.622 2.843 12.760 1.00 92.06 89 VAL A CA 1
ATOM 742 C C . VAL A 1 89 ? -10.634 2.863 11.243 1.00 92.06 89 VAL A C 1
ATOM 744 O O . VAL A 1 89 ? -10.828 1.811 10.632 1.00 92.06 89 VAL A O 1
ATOM 747 N N . GLU A 1 90 ? -10.390 4.025 10.659 1.00 92.12 90 GLU A N 1
ATOM 748 C CA . GLU A 1 90 ? -10.174 4.192 9.228 1.00 92.12 90 GLU A CA 1
ATOM 749 C C . GLU A 1 90 ? -8.807 4.826 8.981 1.00 92.12 90 GLU A C 1
ATOM 751 O O . GLU A 1 90 ? -8.315 5.641 9.761 1.00 92.12 90 GLU A O 1
ATOM 756 N N . LEU A 1 91 ? -8.173 4.405 7.900 1.00 91.12 91 LEU A N 1
ATOM 757 C CA . LEU A 1 91 ? -6.928 4.937 7.393 1.00 91.12 91 LEU A CA 1
ATOM 758 C C . LEU A 1 91 ? -7.133 5.251 5.912 1.00 91.12 91 LEU A C 1
ATOM 760 O O . LEU A 1 91 ? -7.440 4.346 5.140 1.00 91.12 91 LEU A O 1
ATOM 764 N N . ASN A 1 92 ? -6.937 6.510 5.530 1.00 85.69 92 ASN A N 1
ATOM 765 C CA . ASN A 1 92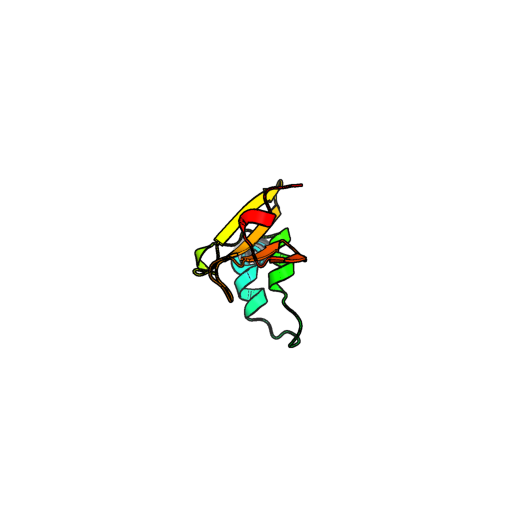 ? -7.029 6.982 4.152 1.00 85.69 92 ASN A CA 1
ATOM 766 C C . ASN A 1 92 ? -5.813 7.862 3.851 1.00 85.69 92 ASN A C 1
ATOM 768 O O . ASN A 1 92 ? -5.639 8.923 4.466 1.00 85.69 92 ASN A O 1
ATOM 772 N N . GLY A 1 93 ? -4.949 7.393 2.950 1.00 81.12 93 GLY A N 1
ATOM 773 C CA . GLY A 1 93 ? -3.671 8.042 2.679 1.00 81.12 93 GLY A CA 1
ATOM 774 C C . GLY A 1 93 ? -2.869 8.252 3.965 1.00 81.12 93 GLY A C 1
ATOM 775 O O . GLY A 1 93 ? -2.654 7.322 4.742 1.00 81.12 93 GLY A O 1
ATOM 776 N N . ALA A 1 94 ? -2.478 9.498 4.237 1.00 77.25 94 ALA A N 1
ATOM 777 C CA . ALA A 1 94 ? -1.764 9.887 5.458 1.00 77.25 94 ALA A CA 1
ATOM 778 C C . ALA A 1 94 ? -2.657 10.145 6.695 1.00 77.25 94 ALA A C 1
ATOM 780 O O . ALA A 1 94 ? -2.137 10.508 7.753 1.00 77.25 94 ALA A O 1
ATOM 781 N N . ASN A 1 95 ? -3.980 9.989 6.591 1.00 85.69 95 ASN A N 1
ATOM 782 C CA . ASN A 1 95 ? -4.920 10.321 7.663 1.00 85.69 95 ASN A CA 1
ATOM 783 C C . ASN A 1 95 ? -5.413 9.067 8.387 1.00 85.69 95 ASN A C 1
ATOM 785 O O . ASN A 1 95 ? -5.886 8.127 7.753 1.00 85.69 95 ASN A O 1
ATOM 789 N N . ILE A 1 96 ? -5.364 9.085 9.722 1.00 87.81 96 ILE A N 1
ATOM 790 C CA . ILE A 1 96 ? -5.963 8.056 10.579 1.00 87.81 96 ILE A CA 1
A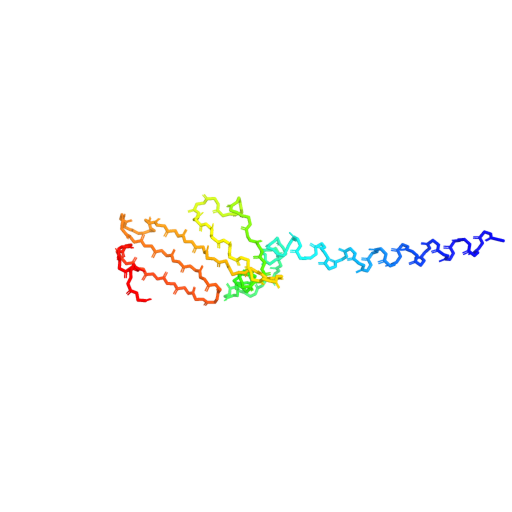TOM 791 C C . ILE A 1 96 ? -7.140 8.675 11.321 1.00 87.81 96 ILE A C 1
ATOM 793 O O . ILE A 1 96 ? -6.981 9.674 12.025 1.00 87.81 96 ILE A O 1
ATOM 797 N N . TYR A 1 97 ? -8.296 8.036 11.212 1.00 89.69 97 TYR A N 1
ATOM 798 C CA . TYR A 1 97 ? -9.505 8.397 11.925 1.00 89.69 97 TYR A CA 1
ATOM 799 C C . TYR A 1 97 ? -9.932 7.282 12.884 1.00 89.69 97 TYR A C 1
ATOM 801 O O . TYR A 1 97 ? -9.774 6.090 12.616 1.00 89.69 97 TYR A O 1
ATOM 809 N N . TYR A 1 98 ? -10.476 7.682 14.032 1.00 89.62 98 TYR A N 1
ATOM 810 C CA . TYR A 1 98 ? -11.097 6.779 14.992 1.00 89.62 98 TYR A CA 1
ATOM 811 C C . TYR A 1 98 ? -12.404 7.383 15.498 1.00 89.62 98 TYR A C 1
ATOM 813 O O . TYR A 1 98 ? -12.391 8.466 16.088 1.00 89.62 98 TYR A O 1
ATOM 821 N N . SER A 1 99 ? -13.502 6.638 15.366 1.00 88.62 99 SER A N 1
ATOM 822 C CA . SER A 1 99 ? -14.787 6.966 15.991 1.00 88.62 99 SER A CA 1
ATOM 823 C C . SER A 1 99 ? -15.244 5.858 16.929 1.00 88.62 99 SER A C 1
ATOM 825 O O . SER A 1 99 ? -14.986 4.675 16.709 1.00 88.62 99 SER A O 1
ATOM 827 N N . LYS A 1 100 ? -15.951 6.253 17.995 1.00 86.50 100 LYS A N 1
ATOM 828 C CA . LYS A 1 100 ? -16.624 5.337 18.929 1.00 86.50 100 LYS A CA 1
ATOM 829 C C . LYS A 1 100 ? -18.038 4.945 18.475 1.00 86.50 100 LYS A C 1
ATOM 831 O O . LYS A 1 100 ? -18.596 4.017 19.061 1.00 86.50 100 LYS A O 1
ATOM 836 N N . ASP A 1 101 ? -18.593 5.613 17.465 1.00 82.25 101 ASP A N 1
ATOM 837 C CA . ASP A 1 101 ? -19.860 5.251 16.826 1.00 82.25 101 ASP A CA 1
ATOM 838 C C . ASP A 1 101 ? -19.727 5.349 15.299 1.00 82.25 101 ASP A C 1
ATOM 840 O O . ASP A 1 101 ? -19.516 6.420 14.736 1.00 82.25 101 ASP A O 1
ATOM 844 N N . TYR A 1 102 ? -19.849 4.206 14.625 1.00 67.19 102 TYR A N 1
ATOM 845 C CA . TYR A 1 102 ? -19.789 4.098 13.166 1.00 67.19 102 TYR A CA 1
ATOM 846 C C . TYR A 1 102 ? -20.860 4.940 12.441 1.00 67.19 102 TYR A C 1
ATOM 848 O O . TYR A 1 102 ? -20.718 5.220 11.256 1.00 67.19 102 TYR A O 1
ATOM 856 N N . ASN A 1 103 ? -21.933 5.358 13.123 1.00 67.69 103 ASN A N 1
ATOM 857 C CA . ASN A 1 103 ? -22.970 6.193 12.508 1.00 67.69 103 ASN A CA 1
ATOM 858 C C . ASN A 1 103 ? -22.613 7.687 12.448 1.00 67.69 103 ASN A C 1
ATOM 860 O O . ASN A 1 103 ? -23.319 8.435 11.775 1.00 67.69 103 ASN A O 1
ATOM 864 N N . ASP A 1 104 ? -21.542 8.124 13.116 1.00 57.97 104 ASP A N 1
ATOM 865 C CA . ASP A 1 104 ? -21.161 9.542 13.165 1.00 57.97 104 ASP A CA 1
ATOM 866 C C . ASP A 1 104 ? -20.485 10.029 11.861 1.00 57.97 104 ASP A C 1
ATOM 868 O O . ASP A 1 104 ? -20.344 11.231 11.659 1.00 57.97 104 ASP A O 1
ATOM 872 N N . GLU A 1 105 ? -20.108 9.125 10.945 1.00 54.06 105 GLU A N 1
ATOM 873 C CA . GLU A 1 105 ? -19.389 9.453 9.697 1.00 54.06 105 GLU A CA 1
ATOM 874 C C . GLU A 1 105 ? -20.281 9.618 8.451 1.00 54.06 105 GLU A C 1
ATOM 876 O O . GLU A 1 105 ? -19.784 9.923 7.371 1.00 54.06 105 GLU A O 1
ATOM 881 N N . ALA A 1 106 ? -21.608 9.486 8.564 1.00 44.41 106 ALA A N 1
ATOM 882 C CA . ALA A 1 106 ? -22.528 9.684 7.433 1.00 44.41 106 ALA A CA 1
ATOM 883 C C . ALA A 1 106 ? -23.011 11.144 7.263 1.00 44.41 106 ALA A C 1
ATOM 885 O O . ALA A 1 106 ? -24.114 11.376 6.763 1.00 44.41 106 ALA A O 1
ATOM 886 N N . GLY A 1 107 ? -22.225 12.136 7.694 1.00 45.66 107 GLY A N 1
ATOM 887 C CA . GLY A 1 107 ? -22.632 13.540 7.636 1.00 45.66 107 GLY A CA 1
ATOM 888 C C . GLY A 1 107 ? -21.485 14.541 7.720 1.00 45.66 107 GLY A C 1
ATOM 889 O O . GLY A 1 107 ? -21.213 15.059 8.801 1.00 45.66 107 GLY A O 1
ATOM 890 N N . ASN A 1 108 ? -20.857 14.828 6.575 1.00 34.62 108 ASN A N 1
ATOM 891 C CA . ASN A 1 108 ? -20.521 16.178 6.087 1.00 34.62 108 ASN A CA 1
ATOM 892 C C . ASN A 1 108 ? -19.903 16.114 4.688 1.00 34.62 108 ASN A C 1
ATOM 894 O O . ASN A 1 108 ? -18.870 15.429 4.533 1.00 34.62 108 ASN A O 1
#

pLDDT: mean 86.28, std 10.79, range [34.62, 96.19]

Secondary structure (DSSP, 8-state):
-HHHHHHHHHHHHHHHHHHHHHHHHHHTHHHHHHHS---TT--THHHHTTTS---GGGSTTSEEEEEEETTEEEEEEEEE-SSSSS-EEEEETTEEEEES-GGGGS--

Foldseek 3Di:
DVVVVVVVVVVVVVVVVVVVVVVVCQVCVVVCQVPDDDDPPDRSVLQLQFFHDDDCVVPVQWDWDWDDDPRGTWIKIKHAPPPHNAKMWIRTRPDIDIDPHPVVPPDD

=== Feature glossary ===
Feature key, reading from the visual/contextual features back to the raw sequence:

Rendered structure images. Six rendered views show the 3D structure from the faces of a cube — i.e. along ±x, ±y, ±z. Rendering representation is drawn randomly per protein from cartoon (secondary-structure ribbons), sticks (backbone bonds), or molecular surface; coloring is either N→C rainbow (blue at the N-terminus through red at the C-terminus) or one color per chain.

Contact-map, Ramachandran, and PAE plots. The contact map is a binary N×N matrix image: pixel (i, j) is dark where Cα_i and Cα_j are within 8 Å and |i−j|>4. Because the |i−j|>4 filter removes local helical contacts, off-diagonal stripes parallel to the main diagonal indicate parallel β-sheets; stripes perpendicular to it indicate antiparallel β-sheets. The Ramachandran plot scatters every residue's (φ, ψ) pair against the sterically allowed regions. The PAE heatmap renders the predicted-aligned-error matrix.

InterPro / GO / CATH / organism. Database cross-references. InterPro integrates a dozen domain/family signature databases into unified entries with residue-range hits. GO terms attach function/process/location labels with evidence codes. CATH codes position the fold in a four-level structural taxonomy. Organism is the NCBI-taxonomy species name.

Nearest PDB structures. The Foldseek neighbor list gives the closest experimentally determined structures in the PDB, ranked by structural alignment. TM-score near 1 means near-identical fold; near 0.3 means only rough topology match. This is how one finds what a novel AlphaFold prediction most resembles in the solved-structure universe.

Predicted aligned error. PAE(i, j) answers: if I align the predicted and true structures on residue i, how far off (in Å) do I expect residue j to be? A block-diagonal PAE matrix with low values on the blocks and high values off-diagonal is the signature of a multi-domain protein with confidently predicted domains but uncertain inter-domain orientation.

Solvent-accessible surface area. Accessible surface area quantifies burial. A residue with SASA near zero is packed into the hydrophobic core; one with SASA >100 Å² sits on the surface. Computed here via the Shrake–Rupley numerical algorithm with a 1.4 Å probe.

B-factor. B-factor (Debye–Waller factor) reflects atomic displacement in the crystal lattice. It is an experimental observable (units Å²), not a prediction; low values mean the atom is pinned down, high values mean it moves or is heterogeneous across the crystal.

pLDDT. For AlphaFold models, the B-factor field carries pLDDT — the model's own estimate of local accuracy on a 0–100 scale. Regions with pLDDT<50 should be treated as essentially unmodeled; they often correspond to intrinsically disordered segments.

Backbone torsions (φ/ψ). φ (phi) and ψ (psi) are the two rotatable backbone dihedrals per residue: φ is the C(i-1)–N–Cα–C torsion, ψ is the N–Cα–C–N(i+1) torsion, both in degrees on (−180°, 180°]. α-helical residues cluster near (−60°, −45°); β-strand residues near (−120°, +130°). A Ramachandran plot is simply a scatter of (φ, ψ) for every residue.

Radius of gyration, Cα contacts, bounding box. Radius of gyration (Rg) is the root-mean-square distance of Cα atoms from their centroid — a single number for overall size and compactness. A globular domain of N residues has Rg ≈ 2.2·N^0.38 Å; an extended or disordered chain has a much larger Rg. The Cα contact count is the number of residue pairs whose Cα atoms are within 8 Å and are more than four positions apart in sequence — a standard proxy for tertiary packing density. The bounding box is the smallest axis-aligned box enclosing all Cα atoms.

Secondary structure (3-state, P-SEA). Three-state secondary structure (P-SEA) collapses the eight DSSP classes into helix (a), strand (b), and coil (c). P-SEA assigns these from Cα geometry alone — distances and angles — without requiring backbone oxygens, so it works on any Cα trace.

Secondary structure (8-state, DSSP). DSSP 8-state secondary structure assigns each residue one of H (α-helix), G (3₁₀-helix), I (π-helix), E (extended β-strand), B (isolated β-bridge), T (hydrogen-bonded turn), S (bend), or '-' (coil). The assignment is computed from backbone hydrogen-bond geometry via the Kabsch–Sander algorithm.

Foldseek 3Di. A 3Di c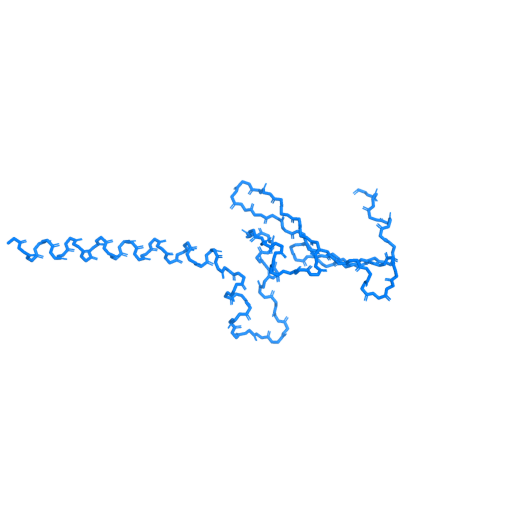haracter summarizes, for each residue, the relative orientation of the Cα frame of its nearest spatial neighbor. Because it encodes fold topology rather than chemistry, 3Di alignments detect remote structural similarity that sequence alignment misses.

mmCIF coordinates. The mmCIF block holds the 3D Cartesian coordinates of each backbone atom (N, Cα, C, O) in ån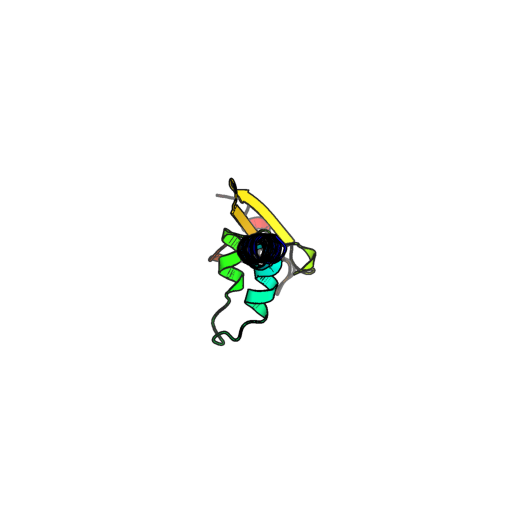gströms. mmCIF is the PDB's canonical archive format — a tagged-loop text representation of the atomic model.

Sequence. Sequence gives the chain of amino acids in standard one-letter code (A=alanine, C=cysteine, …, Y=tyrosine), read N→C. It is the only feature that is directly encoded by the gene; all structural features are derived from the folded form of this sequence.